Protein AF-A0A5Q0UHW0-F1 (afdb_monomer_lite)

Organism: NCBI:txid2565781

pLDDT: mean 95.26, std 4.98, range [62.06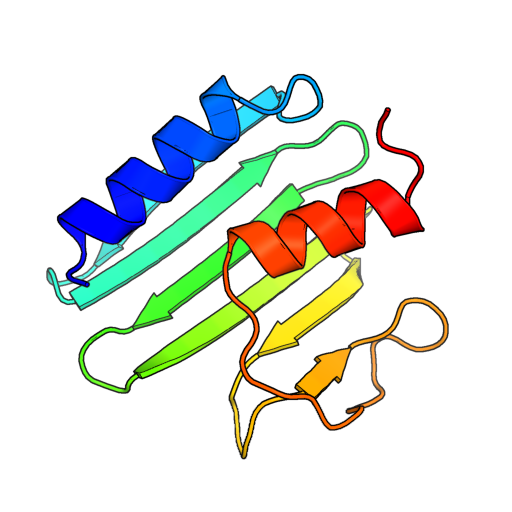, 98.69]

Secondary structure (DSSP, 8-state):
--HHHHHHHHHHHHHH-TT--EEEEEEETTTEEEEEEE-SS-EEEEEEETTT--EEEEEEETTEEEEEEE-TTS-EEE-SS-TT--EE-S---HHHHHHHHHHHHT--

Structure (mmCIF, N/CA/C/O backbone):
data_AF-A0A5Q0UHW0-F1
#
_entry.id   AF-A0A5Q0UHW0-F1
#
loop_
_atom_site.group_PDB
_atom_site.id
_atom_site.type_symbol
_atom_site.label_atom_id
_atom_site.label_alt_id
_atom_site.label_comp_id
_atom_site.label_asym_id
_atom_site.label_entity_id
_atom_site.label_seq_id
_atom_site.pdbx_PDB_ins_code
_atom_site.Cartn_x
_atom_site.Cartn_y
_atom_site.Cartn_z
_atom_site.occupancy
_atom_site.B_iso_or_equiv
_atom_site.auth_seq_id
_atom_site.auth_comp_id
_atom_site.auth_asym_id
_atom_site.auth_atom_id
_atom_site.pdbx_PDB_model_num
ATOM 1 N N . MET A 1 1 ? 7.040 12.693 -0.549 1.00 86.12 1 MET A N 1
ATOM 2 C CA . MET A 1 1 ? 6.123 11.945 0.332 1.00 86.12 1 MET A CA 1
ATOM 3 C C . MET A 1 1 ? 6.960 11.242 1.380 1.00 86.12 1 MET A C 1
ATOM 5 O O . MET A 1 1 ? 7.915 10.591 0.975 1.00 86.12 1 MET A O 1
ATOM 9 N N . ASN A 1 2 ? 6.658 11.398 2.667 1.00 93.31 2 ASN A N 1
ATOM 10 C CA . ASN A 1 2 ? 7.305 10.673 3.770 1.00 93.31 2 ASN A CA 1
ATOM 11 C C . ASN A 1 2 ? 6.351 9.625 4.385 1.00 93.31 2 ASN A C 1
ATOM 13 O O . ASN A 1 2 ? 5.222 9.464 3.909 1.00 93.31 2 ASN A O 1
ATOM 17 N N . VAL A 1 3 ? 6.822 8.915 5.414 1.00 96.00 3 VAL A N 1
ATOM 18 C CA . VAL A 1 3 ? 6.076 7.865 6.130 1.00 96.00 3 VAL A CA 1
ATOM 19 C C . VAL A 1 3 ? 4.757 8.393 6.681 1.00 96.00 3 VAL A C 1
ATOM 21 O O . VAL A 1 3 ? 3.713 7.777 6.462 1.00 96.00 3 VAL A O 1
ATOM 24 N N . GLU A 1 4 ? 4.775 9.556 7.331 1.00 95.69 4 GLU A N 1
ATOM 25 C CA . GLU A 1 4 ? 3.587 10.154 7.938 1.00 95.69 4 GLU A CA 1
ATOM 26 C C . GLU A 1 4 ? 2.557 10.523 6.870 1.00 95.69 4 GLU A C 1
ATOM 28 O O . GLU A 1 4 ? 1.396 10.144 6.977 1.00 95.69 4 GLU A O 1
ATOM 33 N N . GLN A 1 5 ? 2.989 11.187 5.793 1.00 96.25 5 GLN A N 1
ATOM 34 C CA . GLN A 1 5 ? 2.116 11.574 4.683 1.00 96.25 5 GLN A CA 1
ATOM 35 C C . GLN A 1 5 ? 1.481 10.362 4.005 1.00 96.25 5 GLN A C 1
ATOM 37 O O . GLN A 1 5 ? 0.311 10.410 3.645 1.00 96.25 5 GLN A O 1
ATOM 42 N N . PHE A 1 6 ? 2.229 9.278 3.798 1.00 97.69 6 PHE A N 1
ATOM 43 C CA . PHE A 1 6 ? 1.672 8.074 3.182 1.00 97.69 6 PHE A CA 1
ATOM 44 C C . PHE A 1 6 ? 0.704 7.344 4.114 1.00 97.69 6 PHE A C 1
ATOM 46 O O . PHE A 1 6 ? -0.337 6.883 3.661 1.00 97.69 6 PHE A O 1
ATOM 53 N N . SER A 1 7 ? 1.003 7.306 5.413 1.00 97.44 7 SER A N 1
ATOM 54 C CA . SER A 1 7 ? 0.106 6.732 6.420 1.00 97.44 7 SER A CA 1
ATOM 55 C C . SER A 1 7 ? -1.199 7.523 6.518 1.00 97.44 7 SER A C 1
ATOM 57 O O . SER A 1 7 ? -2.271 6.927 6.536 1.00 97.44 7 SER A O 1
ATOM 59 N N . SER A 1 8 ? -1.135 8.861 6.483 1.00 97.62 8 SER A N 1
ATOM 60 C CA . SER A 1 8 ? -2.332 9.706 6.390 1.00 97.62 8 SER A CA 1
ATOM 61 C C . SER A 1 8 ? -3.155 9.402 5.141 1.00 97.62 8 SER A C 1
ATOM 63 O O . SER A 1 8 ? -4.368 9.316 5.243 1.00 97.62 8 SER A O 1
ATOM 65 N N . ARG A 1 9 ? -2.522 9.140 3.989 1.00 97.69 9 ARG A N 1
ATOM 66 C CA . ARG A 1 9 ? -3.260 8.759 2.771 1.00 97.69 9 ARG A CA 1
ATOM 67 C C . ARG A 1 9 ? -3.981 7.421 2.894 1.00 97.69 9 ARG A C 1
ATOM 69 O O . ARG A 1 9 ? -5.052 7.284 2.322 1.00 97.69 9 ARG A O 1
ATOM 76 N N . ILE A 1 10 ? -3.426 6.451 3.625 1.00 98.19 10 ILE A N 1
ATOM 77 C CA . ILE A 1 10 ? -4.130 5.189 3.912 1.00 98.19 10 ILE A CA 1
ATOM 78 C C . ILE A 1 10 ? -5.378 5.464 4.760 1.00 98.19 10 ILE A C 1
ATOM 80 O O . ILE A 1 10 ? -6.442 4.935 4.458 1.00 98.19 10 ILE A O 1
ATOM 84 N N . ILE A 1 11 ? -5.261 6.328 5.774 1.00 98.31 11 ILE A N 1
ATOM 85 C CA . ILE A 1 11 ? -6.390 6.727 6.628 1.00 98.31 11 ILE A CA 1
ATOM 86 C C . ILE A 1 11 ? -7.457 7.467 5.811 1.00 98.31 11 ILE A C 1
ATOM 88 O O . ILE A 1 11 ? -8.635 7.134 5.909 1.00 98.31 11 ILE A O 1
ATOM 92 N N . ASP A 1 12 ? -7.051 8.440 4.992 1.00 98.19 12 ASP A N 1
ATOM 93 C CA . ASP A 1 12 ? -7.962 9.215 4.145 1.00 98.19 12 ASP A CA 1
ATOM 94 C C . ASP A 1 12 ? -8.691 8.302 3.148 1.00 98.19 12 ASP A C 1
ATOM 96 O O . ASP A 1 12 ? -9.907 8.394 3.000 1.00 98.19 12 ASP A O 1
ATOM 100 N N . LEU A 1 13 ? -7.970 7.365 2.520 1.00 97.38 13 LEU A N 1
ATOM 101 C CA . LEU A 1 13 ? -8.545 6.378 1.608 1.00 97.38 13 LEU A CA 1
ATOM 102 C C . LEU A 1 13 ? -9.565 5.473 2.312 1.00 97.38 13 LEU A C 1
ATOM 104 O O . LEU A 1 13 ? -10.646 5.247 1.774 1.00 97.38 13 LEU A O 1
ATOM 108 N N . ALA A 1 14 ? -9.234 4.974 3.506 1.00 97.00 14 ALA A N 1
ATOM 109 C CA . ALA A 1 14 ? -10.136 4.154 4.312 1.00 97.00 14 ALA A CA 1
ATOM 110 C C . ALA A 1 14 ? -11.399 4.914 4.740 1.00 97.00 14 ALA A C 1
ATOM 112 O O . ALA A 1 14 ? -12.462 4.316 4.846 1.00 97.00 14 ALA A O 1
ATOM 113 N N . ALA A 1 15 ? -11.296 6.226 4.960 1.00 96.94 15 ALA A N 1
ATOM 114 C CA . ALA A 1 15 ? -12.443 7.073 5.270 1.00 96.94 15 ALA A CA 1
ATOM 115 C C . ALA A 1 15 ? -13.286 7.441 4.032 1.00 96.94 15 ALA A C 1
ATOM 117 O O . ALA A 1 15 ? -14.468 7.743 4.177 1.00 96.94 15 ALA A O 1
ATOM 118 N N . GLU A 1 16 ? -12.691 7.459 2.834 1.00 96.19 16 GLU A N 1
ATOM 119 C CA . GLU A 1 16 ? -13.365 7.806 1.572 1.00 96.19 16 GLU A CA 1
ATOM 120 C C . GLU A 1 16 ? -14.109 6.617 0.941 1.00 96.19 16 GLU A C 1
ATOM 122 O O . GLU A 1 16 ? -15.100 6.814 0.239 1.00 96.19 16 GLU A O 1
ATOM 127 N N . LYS A 1 17 ? -13.618 5.390 1.137 1.00 94.38 17 LYS A N 1
ATOM 128 C CA . LYS A 1 17 ? -14.109 4.194 0.442 1.00 94.38 17 LYS A CA 1
ATOM 129 C C . LYS A 1 17 ? -14.956 3.318 1.361 1.00 94.38 17 LYS A C 1
ATOM 131 O O . LYS A 1 17 ? -14.420 2.595 2.192 1.00 94.38 17 LYS A O 1
ATOM 136 N N . ASP A 1 18 ? -16.268 3.304 1.128 1.00 93.94 18 ASP A N 1
ATOM 137 C CA . ASP A 1 18 ? -17.245 2.559 1.942 1.00 93.94 18 ASP A CA 1
ATOM 138 C C . ASP A 1 18 ? -17.016 1.033 1.973 1.00 93.94 18 ASP A C 1
ATOM 140 O O . ASP A 1 18 ? -17.448 0.360 2.908 1.00 93.94 18 ASP A O 1
ATOM 144 N N . PHE A 1 19 ? -16.325 0.471 0.974 1.00 94.12 19 PHE A N 1
ATOM 145 C CA . PHE A 1 19 ? -15.993 -0.958 0.920 1.00 94.12 19 PHE A CA 1
ATOM 146 C C . PHE A 1 19 ? -14.782 -1.347 1.791 1.00 94.12 19 PHE A C 1
ATOM 148 O O . PHE A 1 19 ? -14.485 -2.535 1.945 1.00 94.12 19 PHE A O 1
ATOM 155 N N . ILE A 1 20 ? -14.064 -0.371 2.361 1.00 97.12 20 ILE A N 1
ATOM 156 C CA . ILE A 1 20 ? -12.988 -0.620 3.325 1.00 97.12 20 ILE A CA 1
ATOM 157 C C . ILE A 1 20 ? -13.610 -0.785 4.714 1.00 97.12 20 ILE A C 1
ATOM 159 O O . ILE A 1 20 ? -14.240 0.122 5.249 1.00 97.12 20 ILE A O 1
ATOM 163 N N . GLN A 1 21 ? -13.415 -1.956 5.318 1.00 97.25 21 GLN A N 1
ATOM 164 C CA . GLN A 1 21 ? -14.025 -2.308 6.602 1.00 97.25 21 GLN A CA 1
ATOM 165 C C . GLN A 1 21 ? -13.151 -1.945 7.804 1.00 97.25 21 GLN A C 1
ATOM 167 O O . GLN A 1 21 ? -13.668 -1.638 8.876 1.00 97.25 21 GLN A O 1
ATOM 172 N N . ASP A 1 22 ? -11.833 -2.063 7.651 1.00 98.25 22 ASP A N 1
ATOM 173 C CA . ASP A 1 22 ? -10.851 -1.812 8.706 1.00 98.25 22 ASP A CA 1
ATOM 174 C C . ASP A 1 22 ? -9.455 -1.649 8.092 1.00 98.25 22 ASP A C 1
ATOM 176 O O . ASP A 1 22 ? -9.226 -2.016 6.935 1.00 98.25 22 ASP A O 1
ATOM 180 N N . PHE A 1 23 ? -8.498 -1.144 8.862 1.00 98.44 23 PHE A N 1
ATOM 181 C CA . PHE A 1 23 ? -7.098 -1.127 8.460 1.00 98.44 23 PHE A CA 1
ATOM 182 C C . PHE A 1 23 ? -6.150 -1.156 9.662 1.00 98.44 23 PHE A C 1
ATOM 184 O O . PHE A 1 23 ? -6.424 -0.600 10.723 1.00 98.44 23 PHE A O 1
ATOM 191 N N . SER A 1 24 ? -4.974 -1.746 9.470 1.00 98.38 24 SER A N 1
ATOM 192 C CA . SER A 1 24 ? -3.837 -1.616 10.382 1.00 98.38 24 SER A CA 1
ATOM 193 C C . SER A 1 24 ? -2.672 -0.950 9.667 1.00 98.38 24 SER A C 1
ATOM 195 O O . SER A 1 24 ? -2.454 -1.184 8.479 1.00 98.38 24 SER A O 1
ATOM 197 N N . ILE A 1 25 ? -1.908 -0.124 10.380 1.00 98.25 25 ILE A N 1
ATOM 198 C CA . ILE A 1 25 ? -0.682 0.500 9.873 1.00 98.25 25 ILE A CA 1
ATOM 199 C C . ILE A 1 25 ? 0.422 0.234 10.888 1.00 98.25 25 ILE A C 1
ATOM 201 O O . ILE A 1 25 ? 0.354 0.716 12.018 1.00 98.25 25 ILE A O 1
ATOM 205 N N . ASP A 1 26 ? 1.449 -0.487 10.459 1.00 97.56 26 ASP A N 1
ATOM 206 C CA . ASP A 1 26 ? 2.696 -0.672 11.181 1.00 97.56 26 ASP A CA 1
ATOM 207 C C . ASP A 1 26 ? 3.805 0.150 10.525 1.00 97.56 26 ASP A C 1
ATOM 209 O O . ASP A 1 26 ? 4.045 0.095 9.315 1.00 97.56 26 ASP A O 1
ATOM 213 N N . MET A 1 27 ? 4.522 0.908 11.351 1.00 95.81 27 MET A N 1
ATOM 214 C CA . MET A 1 27 ? 5.678 1.689 10.923 1.00 95.81 27 MET A CA 1
ATOM 215 C C . MET A 1 27 ? 6.946 1.040 11.465 1.00 95.81 27 MET A C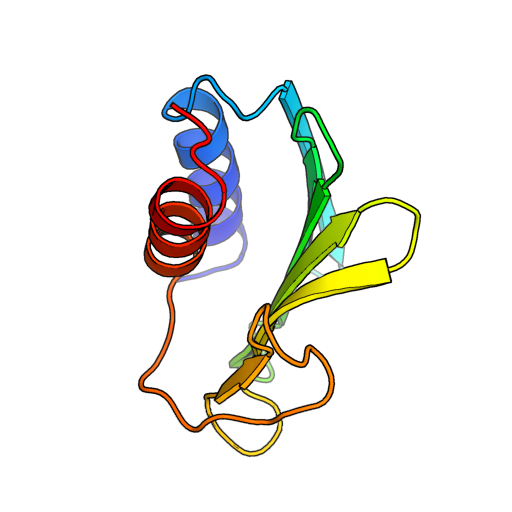 1
ATOM 217 O O . MET A 1 27 ? 7.111 0.915 12.680 1.00 95.81 27 MET A O 1
ATOM 221 N N . LYS A 1 28 ? 7.858 0.634 10.577 1.00 93.50 28 LYS A N 1
ATOM 222 C CA . LYS A 1 28 ? 9.111 -0.031 10.969 1.00 93.50 28 LYS A CA 1
ATOM 223 C C . LYS A 1 28 ? 10.285 0.905 10.726 1.00 93.50 28 LYS A C 1
ATOM 225 O O . LYS A 1 28 ? 10.445 1.447 9.632 1.00 93.50 28 LYS A O 1
ATOM 230 N N . GLU A 1 29 ? 11.074 1.110 11.779 1.00 90.31 29 GLU A N 1
ATOM 231 C CA . GLU A 1 29 ? 12.332 1.873 11.753 1.00 90.31 29 GLU A CA 1
ATOM 232 C C . GLU A 1 29 ? 12.201 3.299 11.178 1.00 90.31 29 GLU A C 1
ATOM 234 O O . GLU A 1 29 ? 13.176 3.890 10.734 1.00 90.31 29 GLU A O 1
ATOM 239 N N . GLY A 1 30 ? 10.989 3.870 11.181 1.00 89.44 30 GLY A N 1
ATOM 240 C CA . GLY A 1 30 ? 10.714 5.211 10.655 1.00 89.44 30 GLY A CA 1
ATOM 241 C C . GLY A 1 30 ? 10.852 5.359 9.135 1.00 89.44 30 GLY A C 1
ATOM 242 O O . GLY A 1 30 ? 10.784 6.481 8.641 1.00 89.44 30 GLY A O 1
ATOM 243 N N . VAL A 1 31 ? 11.039 4.263 8.391 1.00 95.25 31 VAL A N 1
ATOM 244 C CA . VAL A 1 31 ? 11.276 4.286 6.932 1.00 95.25 31 VAL A CA 1
ATOM 245 C C . VAL A 1 31 ? 10.432 3.276 6.162 1.00 95.25 31 VAL A C 1
ATOM 247 O O . VAL A 1 31 ? 10.468 3.254 4.933 1.00 95.25 31 VAL A O 1
ATOM 250 N N . VAL A 1 32 ? 9.657 2.440 6.852 1.00 97.62 32 VAL A N 1
ATOM 251 C CA . VAL A 1 32 ? 8.746 1.472 6.233 1.00 97.62 32 VAL A CA 1
ATOM 252 C C . VAL A 1 32 ? 7.333 1.688 6.745 1.00 97.62 32 VAL A C 1
ATOM 254 O O . VAL A 1 32 ? 7.130 1.825 7.950 1.00 97.62 32 VAL A O 1
ATOM 257 N N . VAL A 1 33 ? 6.375 1.658 5.823 1.00 98.44 33 VAL A N 1
ATOM 258 C CA . VAL A 1 33 ? 4.951 1.475 6.107 1.00 98.44 33 VAL A CA 1
ATOM 259 C C . VAL A 1 33 ? 4.553 0.088 5.625 1.00 98.44 33 VAL A C 1
ATOM 261 O O . VAL A 1 33 ? 4.794 -0.259 4.469 1.00 98.44 33 VAL A O 1
ATOM 264 N N . ASP A 1 34 ? 3.962 -0.683 6.524 1.00 98.19 34 ASP A N 1
ATOM 265 C CA . ASP A 1 34 ? 3.395 -2.003 6.283 1.00 98.19 34 ASP A CA 1
ATOM 266 C C . ASP A 1 34 ? 1.954 -1.967 6.792 1.00 98.19 34 ASP A C 1
ATOM 268 O O . ASP A 1 34 ? 1.712 -1.670 7.960 1.00 98.19 34 ASP A O 1
ATOM 272 N N . SER A 1 35 ? 0.982 -2.134 5.906 1.00 98.56 35 SER A N 1
ATOM 273 C CA . SER A 1 35 ? -0.423 -1.929 6.231 1.00 98.56 35 SER A CA 1
ATOM 274 C C . SER A 1 35 ? -1.280 -3.027 5.638 1.00 98.56 35 SER A C 1
ATOM 276 O O . SER A 1 35 ? -1.053 -3.468 4.516 1.00 98.56 35 SER A O 1
ATOM 278 N N . ARG A 1 36 ? -2.293 -3.436 6.397 1.00 98.62 36 ARG A N 1
ATOM 279 C CA . ARG A 1 36 ? -3.321 -4.363 5.945 1.00 98.62 36 ARG A CA 1
ATOM 280 C C . ARG A 1 36 ? -4.652 -3.643 5.938 1.00 98.62 36 ARG A C 1
ATOM 282 O O . ARG A 1 36 ? -5.096 -3.178 6.983 1.00 98.62 36 ARG A O 1
ATOM 289 N N . ILE A 1 37 ? -5.280 -3.564 4.773 1.00 98.50 37 ILE A N 1
ATOM 290 C CA . ILE A 1 37 ? -6.562 -2.886 4.570 1.00 98.50 37 ILE A CA 1
ATOM 291 C C . ILE A 1 37 ? -7.617 -3.955 4.307 1.00 98.50 37 ILE A C 1
ATOM 293 O O . ILE A 1 37 ? -7.551 -4.656 3.300 1.00 98.50 37 ILE A O 1
ATOM 297 N N . LYS A 1 38 ? -8.567 -4.114 5.225 1.00 98.31 38 LYS A N 1
ATOM 298 C CA . LYS A 1 38 ? -9.589 -5.159 5.177 1.00 98.31 38 LYS A CA 1
ATOM 299 C C . LYS A 1 38 ? -10.751 -4.750 4.274 1.00 98.31 38 LYS A C 1
ATOM 301 O O . LYS A 1 38 ? -11.313 -3.670 4.445 1.00 98.31 38 LYS A O 1
ATOM 306 N N . LEU A 1 39 ? -11.127 -5.648 3.369 1.00 96.31 39 LEU A N 1
ATOM 307 C CA . LEU A 1 39 ? -12.303 -5.573 2.499 1.00 96.31 39 LEU A CA 1
ATOM 308 C C . LEU A 1 39 ? -13.278 -6.711 2.874 1.00 96.31 39 LEU A C 1
ATOM 310 O O . LEU A 1 39 ? -13.014 -7.465 3.811 1.00 96.31 39 LEU A O 1
ATOM 314 N N . GLU A 1 40 ? -14.401 -6.846 2.165 1.00 94.19 40 GLU A N 1
ATOM 315 C CA . GLU A 1 40 ? -15.394 -7.901 2.437 1.00 94.19 40 GLU A CA 1
ATOM 316 C C . GLU A 1 40 ? -14.840 -9.316 2.230 1.00 94.19 40 GLU A C 1
ATOM 318 O O . GLU A 1 40 ? -14.828 -10.111 3.170 1.00 94.19 40 GLU A O 1
ATOM 323 N N . ASP A 1 41 ? -14.308 -9.594 1.039 1.00 94.12 41 ASP A N 1
ATOM 324 C CA . ASP A 1 41 ? -13.831 -10.933 0.666 1.00 94.12 41 ASP A CA 1
ATOM 325 C C . ASP A 1 41 ? -12.358 -11.186 1.022 1.00 94.12 41 ASP A C 1
ATOM 327 O O . ASP A 1 41 ? -11.820 -12.263 0.780 1.00 94.12 41 ASP A O 1
ATOM 331 N N . GLY A 1 42 ? -11.653 -10.199 1.577 1.00 96.50 42 GLY A N 1
ATOM 332 C CA . GLY A 1 42 ? -10.215 -10.326 1.788 1.00 96.50 42 GLY A CA 1
ATOM 333 C C . GLY A 1 42 ? -9.552 -9.071 2.325 1.00 96.50 42 GLY A C 1
ATOM 334 O O . GLY A 1 42 ? -10.148 -8.285 3.059 1.00 96.50 42 GLY A O 1
ATOM 335 N N . PHE A 1 43 ? -8.286 -8.873 1.976 1.00 98.12 43 PHE A N 1
ATOM 336 C CA . PHE A 1 43 ? -7.535 -7.687 2.377 1.00 98.12 43 PHE A CA 1
ATOM 337 C C . PHE A 1 43 ? -6.477 -7.308 1.348 1.00 98.12 43 PHE A C 1
ATOM 339 O O . PHE A 1 43 ? -6.005 -8.136 0.572 1.00 98.12 43 PHE A O 1
ATOM 346 N N . VAL A 1 44 ? -6.084 -6.039 1.366 1.00 98.50 44 VAL A N 1
ATOM 347 C CA . VAL A 1 44 ? -4.941 -5.527 0.617 1.00 98.50 44 VAL A CA 1
ATOM 348 C C . VAL A 1 44 ? -3.763 -5.375 1.566 1.00 98.50 44 VAL A C 1
ATOM 350 O O . VAL A 1 44 ? -3.837 -4.591 2.513 1.00 98.50 44 VAL A O 1
ATOM 353 N N . ASP A 1 45 ? -2.673 -6.086 1.294 1.00 98.62 45 ASP A N 1
ATOM 354 C CA . ASP A 1 45 ? -1.376 -5.798 1.901 1.00 98.62 45 ASP A CA 1
ATOM 355 C C . ASP A 1 45 ? -0.709 -4.657 1.118 1.00 98.62 45 ASP A C 1
ATOM 357 O O . ASP A 1 45 ? -0.552 -4.711 -0.106 1.00 98.62 45 ASP A O 1
ATOM 361 N N . VAL A 1 46 ? -0.337 -3.603 1.839 1.00 98.69 46 VAL A N 1
ATOM 362 C CA . VAL A 1 46 ? 0.312 -2.392 1.339 1.00 98.69 46 VAL A CA 1
ATOM 363 C C . VAL A 1 46 ? 1.681 -2.278 1.987 1.00 98.69 46 VAL A C 1
ATOM 365 O O . VAL A 1 46 ? 1.800 -2.105 3.197 1.00 98.69 46 VAL A O 1
ATOM 368 N N . PHE A 1 47 ? 2.726 -2.293 1.169 1.00 98.56 47 PHE A N 1
ATOM 369 C CA . PHE A 1 47 ? 4.100 -2.138 1.619 1.00 98.56 47 PHE A CA 1
ATOM 370 C C . PHE A 1 47 ? 4.765 -0.958 0.922 1.00 98.56 47 PHE A C 1
ATOM 372 O O . PHE A 1 47 ? 4.720 -0.823 -0.304 1.00 98.56 47 PHE A O 1
ATOM 379 N N . ARG A 1 48 ? 5.461 -0.129 1.699 1.00 98.25 48 ARG A N 1
ATOM 380 C CA . ARG A 1 48 ? 6.338 0.909 1.167 1.00 98.25 48 ARG A CA 1
ATOM 381 C C . ARG A 1 48 ? 7.578 1.078 2.022 1.00 98.25 48 ARG A C 1
ATOM 383 O O . ARG A 1 48 ? 7.480 1.384 3.204 1.00 98.25 48 ARG A O 1
ATOM 390 N N . ASN A 1 49 ? 8.743 0.983 1.397 1.00 98.06 49 ASN A N 1
ATOM 391 C CA . ASN A 1 49 ? 10.020 1.330 2.006 1.00 98.06 49 ASN A CA 1
ATOM 392 C C . ASN A 1 49 ? 10.552 2.618 1.357 1.00 98.06 49 ASN A C 1
ATOM 394 O O . ASN A 1 49 ? 10.825 2.658 0.158 1.00 98.06 49 ASN A O 1
ATOM 398 N N . PHE A 1 50 ? 10.679 3.676 2.154 1.00 97.19 50 PHE A N 1
ATOM 399 C CA . PHE A 1 50 ? 11.035 5.019 1.694 1.00 97.19 50 PHE A CA 1
ATOM 400 C C . PHE A 1 50 ? 12.523 5.174 1.371 1.00 97.19 50 PHE A C 1
ATOM 402 O O . PHE A 1 50 ? 12.854 5.976 0.502 1.00 97.19 50 PHE A O 1
ATOM 409 N N . ASP A 1 51 ? 13.394 4.378 1.993 1.00 96.88 51 ASP A N 1
ATOM 410 C CA . ASP A 1 51 ? 14.838 4.408 1.735 1.00 96.88 51 ASP A CA 1
ATOM 411 C C . ASP A 1 51 ? 15.198 3.731 0.410 1.00 96.88 51 ASP A C 1
ATOM 413 O O . ASP A 1 51 ? 16.037 4.210 -0.350 1.00 96.88 51 ASP A O 1
ATOM 417 N N . THR A 1 52 ? 14.553 2.602 0.119 1.00 96.44 52 THR A N 1
ATOM 418 C CA . THR A 1 52 ? 14.799 1.814 -1.101 1.00 96.44 52 THR A CA 1
ATOM 419 C C . THR A 1 52 ? 13.880 2.198 -2.257 1.00 96.44 52 THR A C 1
ATOM 421 O O . THR A 1 52 ? 14.095 1.752 -3.382 1.00 96.44 52 THR A O 1
ATOM 424 N N . GLY A 1 53 ? 12.832 2.980 -1.986 1.00 96.50 53 GLY A N 1
ATOM 425 C CA . GLY A 1 53 ? 11.781 3.306 -2.948 1.00 96.50 53 GLY A CA 1
ATOM 426 C C . GLY A 1 53 ? 10.862 2.132 -3.294 1.00 96.50 53 GLY A C 1
ATOM 427 O O . GLY A 1 53 ? 10.044 2.268 -4.201 1.00 96.50 53 GLY A O 1
ATOM 428 N N . ARG A 1 54 ? 10.976 0.984 -2.612 1.00 97.88 54 ARG A N 1
ATOM 429 C CA . ARG A 1 54 ? 10.140 -0.192 -2.888 1.00 97.88 54 ARG A CA 1
ATOM 430 C C . ARG A 1 54 ? 8.686 0.065 -2.517 1.00 97.88 54 ARG A C 1
ATOM 432 O O . ARG A 1 54 ? 8.411 0.561 -1.424 1.00 97.88 54 ARG A O 1
ATOM 439 N N . VAL A 1 55 ? 7.779 -0.325 -3.404 1.00 98.50 55 VAL A N 1
ATOM 440 C CA . VAL A 1 55 ? 6.328 -0.265 -3.208 1.00 98.50 55 VAL A CA 1
ATOM 441 C C . VAL A 1 55 ? 5.728 -1.579 -3.683 1.00 98.50 55 VAL A C 1
ATOM 443 O O . VAL A 1 55 ? 6.108 -2.063 -4.746 1.00 98.50 55 VAL A O 1
ATOM 446 N N . ALA A 1 56 ? 4.809 -2.140 -2.902 1.00 98.50 56 ALA A N 1
ATOM 447 C CA . ALA A 1 56 ? 4.037 -3.311 -3.287 1.00 98.50 56 ALA A CA 1
ATOM 448 C C . ALA A 1 56 ? 2.606 -3.222 -2.749 1.00 98.50 56 ALA A C 1
ATOM 450 O O . ALA A 1 56 ? 2.380 -2.795 -1.615 1.00 98.50 56 ALA A O 1
ATOM 451 N N . PHE A 1 57 ? 1.659 -3.661 -3.568 1.00 98.56 57 PHE A N 1
ATOM 452 C CA . PHE A 1 57 ? 0.253 -3.824 -3.238 1.00 98.56 57 PHE A CA 1
ATOM 453 C C . PHE A 1 57 ? -0.178 -5.233 -3.642 1.00 98.56 57 PHE A C 1
ATOM 455 O O . PHE A 1 57 ? 0.090 -5.663 -4.767 1.00 98.56 57 PHE A O 1
ATOM 462 N N . ALA A 1 58 ? -0.851 -5.954 -2.752 1.00 98.25 58 ALA A N 1
ATOM 463 C CA . ALA A 1 58 ? -1.370 -7.286 -3.037 1.00 98.25 58 ALA A CA 1
ATOM 464 C C . ALA A 1 58 ? -2.773 -7.429 -2.458 1.00 98.25 58 ALA A C 1
ATOM 466 O O . ALA A 1 58 ? -2.94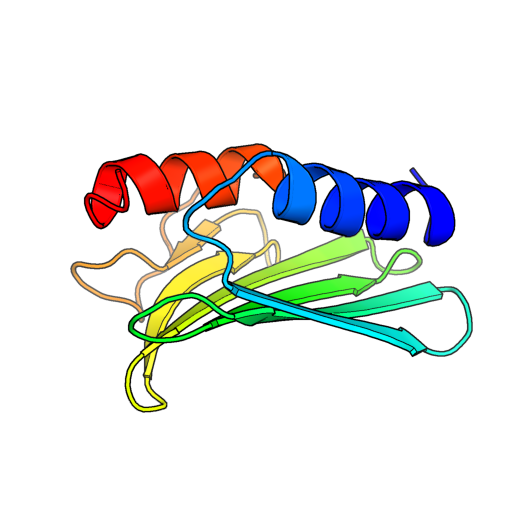9 -7.341 -1.248 1.00 98.25 58 ALA A O 1
ATOM 467 N N . TYR A 1 59 ? -3.762 -7.657 -3.318 1.00 98.06 59 TYR A N 1
ATOM 468 C CA . TYR A 1 59 ? -5.095 -8.058 -2.898 1.00 98.06 59 TYR A CA 1
ATOM 469 C C . TYR A 1 59 ? -5.140 -9.575 -2.739 1.00 98.06 59 TYR A C 1
ATOM 471 O O . TYR A 1 59 ? -4.794 -10.319 -3.664 1.00 98.06 59 TYR A O 1
ATOM 479 N N . ILE A 1 60 ? -5.511 -10.008 -1.538 1.00 97.56 60 ILE A N 1
ATOM 480 C CA . ILE A 1 60 ? -5.460 -11.393 -1.086 1.00 97.56 60 ILE A CA 1
ATOM 481 C C . ILE A 1 60 ? -6.858 -11.817 -0.637 1.00 97.56 60 ILE A C 1
ATOM 483 O O . ILE A 1 60 ? -7.483 -11.137 0.181 1.00 97.56 60 ILE A O 1
ATOM 487 N N . VAL A 1 61 ? -7.313 -12.953 -1.160 1.00 95.88 61 VAL A N 1
ATOM 488 C CA . VAL A 1 61 ? -8.591 -13.615 -0.860 1.00 95.88 61 VAL A CA 1
ATOM 489 C C . VAL A 1 61 ? -8.274 -15.083 -0.596 1.00 95.88 61 VAL A C 1
ATOM 491 O O . VAL A 1 61 ? -7.490 -15.668 -1.336 1.00 95.88 61 VAL A O 1
ATOM 494 N N . ASP A 1 62 ? -8.820 -15.665 0.474 1.00 94.12 62 ASP A N 1
ATOM 495 C CA . ASP A 1 62 ? -8.578 -17.072 0.848 1.00 94.12 62 ASP A CA 1
ATOM 496 C C . ASP A 1 62 ? -7.087 -17.483 0.851 1.00 94.12 62 ASP A C 1
ATOM 498 O O . ASP A 1 62 ? -6.711 -18.551 0.381 1.00 94.12 62 ASP A O 1
ATOM 502 N N . GLU A 1 63 ? -6.224 -16.614 1.394 1.00 92.81 63 GLU A N 1
ATOM 503 C CA . GLU A 1 63 ? -4.755 -16.779 1.458 1.00 92.81 63 GLU A CA 1
ATOM 504 C C . GLU A 1 63 ? -4.020 -16.745 0.102 1.00 92.81 63 GLU A C 1
ATOM 506 O O . GLU A 1 63 ? -2.791 -16.845 0.065 1.00 92.81 63 GLU A O 1
ATOM 511 N N . GLU A 1 64 ? -4.726 -16.509 -1.005 1.00 94.25 64 GLU A N 1
ATOM 512 C CA . GLU A 1 64 ? -4.153 -16.404 -2.345 1.00 94.25 64 GLU A CA 1
ATOM 513 C C . GLU A 1 64 ? -4.152 -14.959 -2.855 1.00 94.25 64 GLU A C 1
ATOM 515 O O . GLU A 1 64 ? -5.118 -14.208 -2.713 1.00 94.25 64 GLU A O 1
ATOM 520 N N . ARG A 1 65 ? -3.046 -14.547 -3.487 1.00 95.50 65 ARG A N 1
ATOM 521 C CA . ARG A 1 65 ? -2.971 -13.247 -4.163 1.00 95.50 65 ARG A CA 1
ATOM 522 C C . ARG A 1 65 ? -3.769 -13.315 -5.461 1.00 95.50 65 ARG A C 1
ATOM 524 O O . ARG A 1 65 ? -3.345 -13.988 -6.396 1.00 95.50 65 ARG A O 1
ATOM 531 N N . VAL A 1 66 ? -4.854 -12.552 -5.536 1.00 96.06 66 VAL A N 1
ATOM 532 C CA . VAL A 1 66 ? -5.732 -12.483 -6.716 1.00 96.06 66 VAL A CA 1
ATOM 533 C C . VAL A 1 66 ? -5.427 -11.285 -7.613 1.00 96.06 66 VAL A C 1
ATOM 535 O O . VAL A 1 66 ? -5.765 -11.296 -8.789 1.00 96.06 66 VAL A O 1
ATOM 538 N N . PHE A 1 67 ? -4.783 -10.242 -7.085 1.00 97.31 67 PHE A N 1
ATOM 539 C CA . PHE A 1 67 ? -4.337 -9.087 -7.865 1.00 97.31 67 PHE A CA 1
ATOM 540 C C . PHE A 1 67 ? -3.187 -8.372 -7.151 1.00 97.31 67 PHE A C 1
ATOM 542 O O . PHE A 1 67 ? -3.105 -8.393 -5.924 1.00 97.31 67 PHE A O 1
ATOM 549 N N . GLY A 1 68 ? -2.291 -7.713 -7.881 1.00 97.56 68 GLY A N 1
ATOM 550 C CA . GLY A 1 68 ? -1.210 -6.959 -7.253 1.00 97.56 68 GLY A CA 1
ATOM 551 C C . GLY A 1 68 ? -0.481 -6.007 -8.186 1.00 97.56 68 GLY A C 1
ATOM 552 O O . GLY A 1 68 ? -0.666 -6.032 -9.401 1.00 97.56 68 GLY A O 1
ATOM 553 N N . ALA A 1 69 ? 0.361 -5.164 -7.604 1.00 98.38 69 ALA A N 1
ATOM 554 C CA . ALA A 1 69 ? 1.287 -4.301 -8.321 1.00 98.38 69 ALA A CA 1
ATOM 555 C C . ALA A 1 69 ? 2.501 -4.007 -7.443 1.00 98.38 69 ALA A C 1
ATOM 557 O O . ALA A 1 69 ? 2.344 -3.684 -6.266 1.00 98.38 69 ALA A O 1
ATOM 558 N N . ASP A 1 70 ? 3.701 -4.085 -8.002 1.00 98.38 70 ASP A N 1
ATOM 559 C CA . ASP A 1 70 ? 4.920 -3.706 -7.296 1.00 98.38 70 ASP A CA 1
ATOM 560 C C . ASP A 1 70 ? 5.999 -3.214 -8.261 1.00 98.38 70 ASP A C 1
ATOM 562 O O . ASP A 1 70 ? 5.847 -3.271 -9.483 1.00 98.38 70 ASP A O 1
ATOM 566 N N . ASN A 1 71 ? 7.075 -2.663 -7.702 1.00 98.25 71 ASN A N 1
ATOM 567 C CA . ASN A 1 71 ? 8.179 -2.106 -8.477 1.00 98.25 71 ASN A CA 1
ATOM 568 C C . ASN A 1 71 ? 9.469 -2.940 -8.432 1.00 98.25 71 ASN A C 1
ATOM 570 O O . ASN A 1 71 ? 10.554 -2.434 -8.748 1.00 98.25 71 ASN A O 1
ATOM 574 N N . THR A 1 72 ? 9.387 -4.215 -8.048 1.00 95.69 72 THR A N 1
ATOM 575 C CA . THR A 1 72 ? 10.546 -5.110 -8.017 1.00 95.69 72 THR A CA 1
ATOM 576 C C . THR A 1 72 ? 11.017 -5.398 -9.438 1.00 95.69 72 THR A C 1
ATOM 578 O O . THR A 1 72 ? 10.362 -6.100 -10.196 1.00 95.69 72 THR A O 1
ATOM 581 N N . GLY A 1 73 ? 12.183 -4.863 -9.807 1.00 94.75 73 GLY A N 1
ATOM 582 C CA . GLY A 1 73 ? 12.702 -5.002 -11.173 1.00 94.75 73 GLY A CA 1
ATOM 583 C C . GLY A 1 73 ? 12.046 -4.065 -12.196 1.00 94.75 73 GLY A C 1
ATOM 584 O O . GLY A 1 73 ? 12.323 -4.200 -13.383 1.00 94.75 73 GLY A O 1
ATOM 585 N N . GLY A 1 74 ? 11.236 -3.103 -11.744 1.00 97.06 74 GLY A N 1
ATOM 586 C CA . GLY A 1 74 ? 10.418 -2.226 -12.586 1.00 97.06 74 GLY A CA 1
ATOM 587 C C . GLY A 1 74 ? 8.944 -2.328 -12.201 1.00 97.06 74 GLY A C 1
ATOM 588 O O . GLY A 1 74 ? 8.537 -3.303 -11.573 1.00 97.06 74 GLY A O 1
ATOM 589 N N . TRP A 1 75 ? 8.150 -1.311 -12.535 1.00 98.25 75 TRP A N 1
ATOM 590 C CA . TRP A 1 75 ? 6.714 -1.329 -12.263 1.00 98.25 75 TRP A CA 1
ATOM 591 C C . TRP A 1 75 ? 6.003 -2.364 -13.131 1.00 98.25 75 TRP A C 1
ATOM 593 O O . TRP A 1 75 ? 6.177 -2.406 -14.350 1.00 98.25 75 TRP A O 1
ATOM 603 N N . HIS A 1 76 ? 5.219 -3.213 -12.479 1.00 97.94 76 HIS A N 1
ATOM 604 C CA . HIS A 1 76 ? 4.404 -4.217 -13.136 1.00 97.94 76 HIS A CA 1
ATOM 605 C C . HIS A 1 76 ? 3.177 -4.555 -12.287 1.00 97.94 76 HIS A C 1
ATOM 607 O O . HIS A 1 76 ? 3.114 -4.279 -11.085 1.00 97.94 76 HIS A O 1
ATOM 613 N N . THR A 1 77 ? 2.200 -5.181 -12.932 1.00 97.31 77 THR A N 1
ATOM 614 C CA . THR A 1 77 ? 0.991 -5.707 -12.298 1.00 97.31 77 THR A CA 1
ATOM 615 C C . THR A 1 77 ? 0.978 -7.228 -12.332 1.00 97.31 77 THR A C 1
ATOM 617 O O . THR A 1 77 ? 1.515 -7.844 -13.254 1.00 97.31 77 THR A O 1
ATOM 620 N N . HIS A 1 78 ? 0.326 -7.801 -11.323 1.00 95.19 78 HIS A N 1
ATOM 621 C CA . HIS A 1 78 ? -0.012 -9.215 -11.193 1.00 95.19 78 HIS A CA 1
ATOM 622 C C . HIS A 1 78 ? -1.519 -9.337 -11.469 1.00 95.19 78 HIS A C 1
ATOM 624 O O . HIS A 1 78 ? -2.314 -9.003 -10.584 1.00 95.19 78 HIS A O 1
ATOM 630 N N . PRO A 1 79 ? -1.932 -9.677 -12.703 1.00 90.81 79 PRO A N 1
ATOM 631 C CA . PRO A 1 79 ? -3.323 -9.584 -13.143 1.00 90.81 79 PRO A CA 1
ATOM 632 C C . PRO A 1 79 ? -4.209 -10.696 -12.560 1.00 90.81 79 PRO A C 1
ATOM 634 O O . PRO A 1 79 ? -3.714 -11.715 -12.090 1.00 90.81 79 PRO A O 1
ATOM 637 N N . ILE A 1 80 ? -5.531 -10.512 -12.627 1.00 87.81 80 ILE A N 1
ATOM 638 C CA . ILE A 1 80 ? -6.518 -11.453 -12.057 1.00 87.81 80 ILE A CA 1
ATOM 639 C C . ILE A 1 80 ? -6.516 -12.779 -12.806 1.00 87.81 80 ILE A C 1
ATOM 641 O O . ILE A 1 80 ? -6.623 -13.845 -12.210 1.00 87.81 80 ILE A O 1
ATOM 645 N N . GLU A 1 81 ? -6.394 -12.706 -14.128 1.00 87.19 81 GLU A N 1
ATOM 646 C CA . GLU A 1 81 ? -6.436 -13.861 -15.014 1.00 87.19 81 GLU A CA 1
ATOM 647 C C . GLU A 1 81 ? -5.283 -14.829 -14.726 1.00 87.19 81 GLU A C 1
ATOM 649 O O . GLU A 1 81 ? -5.436 -16.041 -14.884 1.00 87.19 81 GLU A O 1
ATOM 654 N N . ASN A 1 82 ? -4.138 -14.289 -14.300 1.00 88.88 82 ASN A N 1
ATOM 655 C CA . ASN A 1 82 ? -2.972 -15.057 -13.896 1.00 88.88 82 ASN A CA 1
ATOM 656 C C . ASN A 1 82 ? -2.085 -14.238 -12.936 1.00 88.88 82 ASN A C 1
ATOM 658 O O . ASN A 1 82 ? -1.184 -13.525 -13.387 1.00 88.88 82 ASN A O 1
ATOM 662 N N . PRO A 1 83 ? -2.274 -14.372 -11.611 1.00 88.94 83 PRO A N 1
ATOM 663 C CA . PRO A 1 83 ? -1.520 -13.599 -10.622 1.00 88.94 83 PRO A CA 1
ATOM 664 C C . PRO A 1 83 ? -0.016 -13.898 -10.571 1.00 88.94 83 PRO A C 1
ATOM 666 O O . PRO A 1 83 ? 0.699 -13.257 -9.802 1.00 88.94 83 PRO A O 1
ATOM 669 N N . GLY A 1 84 ? 0.474 -14.892 -11.322 1.00 88.81 84 GLY A N 1
ATOM 670 C CA . GLY A 1 84 ? 1.904 -15.166 -11.489 1.00 88.81 84 GLY A CA 1
ATOM 671 C C . GLY A 1 84 ? 2.563 -14.376 -12.626 1.00 88.81 84 GLY A C 1
ATOM 672 O O . GLY A 1 84 ? 3.794 -14.321 -12.693 1.00 88.81 84 GLY A O 1
ATOM 673 N N . ASP A 1 85 ? 1.772 -13.771 -13.514 1.00 92.44 85 ASP A N 1
ATOM 674 C CA . ASP A 1 85 ? 2.294 -12.981 -14.625 1.00 92.44 85 ASP A CA 1
ATOM 675 C C . ASP A 1 85 ? 2.786 -11.612 -14.157 1.00 92.44 85 ASP A C 1
ATOM 677 O O . ASP A 1 85 ? 2.273 -11.027 -13.208 1.00 92.44 85 ASP A O 1
ATOM 681 N N . HIS A 1 86 ? 3.790 -11.097 -14.866 1.00 94.75 86 HIS A N 1
ATOM 682 C CA . HIS A 1 86 ? 4.363 -9.776 -14.635 1.00 94.75 86 HIS A CA 1
ATOM 683 C C . HIS A 1 86 ? 4.088 -8.928 -15.873 1.00 94.75 86 HIS A C 1
ATOM 685 O O . HIS A 1 86 ? 4.790 -9.034 -16.880 1.00 94.75 86 HIS A O 1
ATOM 691 N N . VAL A 1 87 ? 3.032 -8.119 -15.820 1.00 96.06 87 VAL A N 1
ATOM 692 C CA . VAL A 1 87 ? 2.653 -7.237 -16.930 1.00 96.06 87 VAL A CA 1
ATOM 693 C C . VAL A 1 87 ? 3.207 -5.848 -16.651 1.00 96.06 87 VAL A C 1
ATOM 695 O O . VAL A 1 87 ? 2.768 -5.207 -15.697 1.00 96.06 87 VAL A O 1
ATOM 698 N N . GLU A 1 88 ? 4.171 -5.400 -17.461 1.00 97.50 88 GLU A N 1
ATOM 699 C CA . GLU A 1 88 ? 4.788 -4.071 -17.335 1.00 97.50 88 GLU A CA 1
ATOM 700 C C . GLU A 1 88 ? 3.732 -2.964 -17.239 1.00 97.50 88 GLU A C 1
ATOM 702 O O . GLU A 1 88 ? 2.712 -2.983 -17.936 1.00 97.50 88 GLU A O 1
ATOM 707 N N . SER A 1 89 ? 3.989 -1.985 -16.375 1.00 96.56 89 SER A N 1
ATOM 708 C CA . SER A 1 89 ? 3.106 -0.843 -16.176 1.00 96.56 89 SER A CA 1
ATOM 709 C C . SER A 1 89 ? 3.890 0.435 -15.906 1.00 96.56 89 SER A C 1
ATOM 711 O O . SER A 1 89 ? 5.059 0.412 -15.520 1.00 96.56 89 SER A O 1
ATOM 713 N N . ASP A 1 90 ? 3.204 1.566 -16.040 1.00 97.19 90 ASP A N 1
ATOM 714 C CA . ASP A 1 90 ? 3.649 2.804 -15.407 1.00 97.19 90 ASP A CA 1
ATOM 715 C C . ASP A 1 90 ? 3.599 2.675 -13.871 1.00 97.19 90 ASP A C 1
ATOM 717 O O . ASP A 1 90 ? 3.080 1.699 -13.319 1.00 97.19 90 ASP A O 1
ATOM 721 N N . GLU A 1 91 ? 4.131 3.678 -13.172 1.00 97.62 91 GLU A N 1
ATOM 722 C CA . GLU A 1 91 ? 4.022 3.779 -11.716 1.00 97.62 91 GLU A CA 1
ATOM 723 C C . GLU A 1 91 ? 2.558 3.783 -11.255 1.00 97.62 91 GLU A C 1
ATOM 725 O O . GLU A 1 91 ? 1.731 4.539 -11.770 1.00 97.62 91 GLU A O 1
ATOM 730 N N . ILE A 1 92 ? 2.257 2.950 -10.254 1.00 97.75 92 ILE A N 1
ATOM 731 C CA . ILE A 1 92 ? 0.921 2.818 -9.671 1.00 97.75 92 ILE A CA 1
ATOM 732 C C . ILE A 1 92 ? 0.933 3.402 -8.257 1.00 97.75 92 ILE A C 1
ATOM 734 O O . ILE A 1 92 ? 1.643 2.933 -7.367 1.00 97.75 92 ILE A O 1
ATOM 738 N N . SER A 1 93 ? 0.121 4.433 -8.028 1.00 97.50 93 SER A N 1
ATOM 739 C CA . SER A 1 93 ? -0.135 4.979 -6.696 1.00 97.50 93 SER A CA 1
ATOM 740 C C . SER A 1 93 ? -1.115 4.110 -5.904 1.00 97.50 93 SER A C 1
ATOM 742 O O . SER A 1 93 ? -1.873 3.323 -6.469 1.00 97.50 93 SER A O 1
ATOM 744 N N . LEU A 1 94 ? -1.166 4.327 -4.587 1.00 97.88 94 LEU A N 1
ATOM 745 C CA . LEU A 1 94 ? -2.156 3.710 -3.699 1.00 97.88 94 LEU A CA 1
ATOM 746 C C . LEU A 1 94 ? -3.594 3.907 -4.220 1.00 97.88 94 LEU A C 1
ATOM 748 O O . LEU A 1 94 ? -4.356 2.956 -4.343 1.00 97.88 94 LEU A O 1
ATOM 752 N N . GLU A 1 95 ? -3.958 5.135 -4.590 1.00 97.19 95 GLU A N 1
ATOM 753 C CA . GLU A 1 95 ? -5.299 5.459 -5.091 1.00 97.19 95 GLU A CA 1
ATOM 754 C C . GLU A 1 95 ? -5.564 4.842 -6.459 1.00 97.19 95 GLU A C 1
ATOM 756 O O . GLU A 1 95 ? -6.686 4.423 -6.729 1.00 97.19 95 GLU A O 1
ATOM 761 N N . GLN A 1 96 ? -4.554 4.786 -7.334 1.00 97.25 96 GLN A N 1
ATOM 762 C CA . GLN A 1 96 ? -4.687 4.101 -8.616 1.00 97.25 96 GLN A CA 1
ATOM 763 C C . GLN A 1 96 ? -4.948 2.611 -8.394 1.00 97.25 96 GLN A C 1
ATOM 765 O O . GLN A 1 96 ? -5.874 2.080 -8.999 1.00 97.25 96 GLN A O 1
ATOM 770 N N . PHE A 1 97 ? -4.215 1.965 -7.484 1.00 97.62 97 PHE A N 1
ATOM 771 C CA . PHE A 1 97 ? -4.419 0.556 -7.156 1.00 97.62 97 PHE A CA 1
ATOM 772 C C . PHE A 1 97 ? -5.837 0.282 -6.636 1.00 97.62 97 PHE A C 1
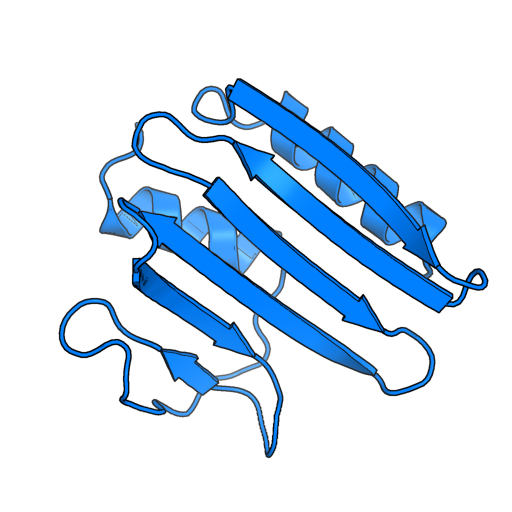ATOM 774 O O . PHE A 1 97 ? -6.517 -0.607 -7.142 1.00 97.62 97 PHE A O 1
ATOM 781 N N . PHE A 1 98 ? -6.338 1.090 -5.698 1.00 97.00 98 PHE A N 1
ATOM 782 C CA . PHE A 1 98 ? -7.699 0.918 -5.175 1.00 97.00 98 PHE A CA 1
ATOM 783 C C . PHE A 1 98 ? -8.790 1.231 -6.203 1.00 97.00 98 PHE A C 1
ATOM 785 O O . PHE A 1 98 ? -9.801 0.537 -6.232 1.00 97.00 98 PHE A O 1
ATOM 792 N N . ARG A 1 99 ? -8.578 2.194 -7.110 1.00 95.25 99 ARG A N 1
ATOM 793 C CA . ARG A 1 99 ? -9.472 2.391 -8.267 1.00 95.25 99 ARG A CA 1
ATOM 794 C C . ARG A 1 99 ? -9.462 1.187 -9.207 1.00 95.25 99 ARG A C 1
ATOM 796 O O . ARG A 1 99 ? -10.484 0.866 -9.801 1.00 95.25 99 ARG A O 1
ATOM 803 N N . MET A 1 100 ? -8.318 0.527 -9.389 1.00 94.75 100 MET A N 1
ATOM 804 C CA . MET A 1 100 ? -8.250 -0.701 -10.187 1.00 94.75 100 MET A CA 1
ATOM 805 C C . MET A 1 100 ? -9.014 -1.840 -9.514 1.00 94.75 100 MET A C 1
ATOM 807 O O . MET A 1 100 ? -9.711 -2.559 -10.220 1.00 94.75 100 MET A O 1
ATOM 811 N N . LEU A 1 101 ? -8.922 -1.982 -8.187 1.00 93.94 101 LEU A N 1
ATOM 812 C CA . LEU A 1 101 ? -9.711 -2.960 -7.434 1.00 93.94 101 LEU A CA 1
ATOM 813 C C . LEU A 1 101 ? -11.211 -2.701 -7.564 1.00 93.94 101 LEU A C 1
ATOM 815 O O . LEU A 1 101 ? -11.946 -3.598 -7.959 1.00 93.94 101 LEU A O 1
ATOM 81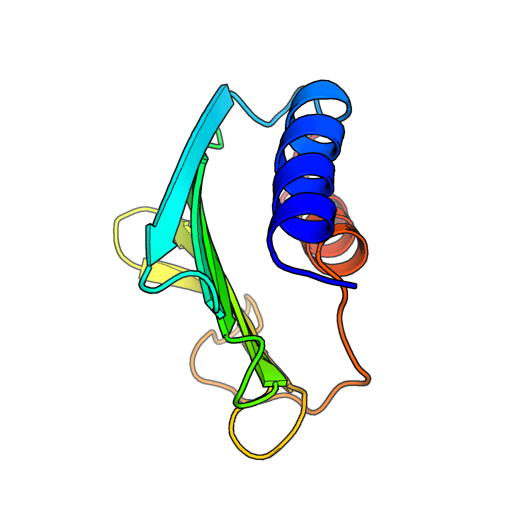9 N N . GLU A 1 102 ? -11.634 -1.463 -7.317 1.00 91.81 102 GLU A N 1
ATOM 820 C CA . GLU A 1 102 ? -13.026 -1.021 -7.440 1.00 91.81 102 GLU A CA 1
ATOM 821 C C . GLU A 1 102 ? -13.610 -1.366 -8.818 1.00 91.81 102 GLU A C 1
ATOM 823 O O . GLU A 1 102 ? -14.678 -1.958 -8.901 1.00 91.81 102 GLU A O 1
ATOM 828 N N . ASN A 1 103 ? -12.863 -1.101 -9.896 1.00 90.81 103 ASN A N 1
ATOM 829 C CA . ASN A 1 103 ? -13.293 -1.404 -11.266 1.00 90.81 103 ASN A CA 1
ATOM 830 C C . ASN A 1 103 ? -13.257 -2.896 -11.639 1.00 90.81 103 ASN A C 1
ATOM 832 O O . ASN A 1 103 ? -13.859 -3.279 -12.639 1.00 90.81 103 ASN A O 1
ATOM 836 N N . LYS A 1 104 ? -12.454 -3.713 -10.950 1.00 89.31 104 LYS A N 1
ATOM 837 C CA . LYS A 1 104 ? -12.220 -5.120 -11.320 1.00 89.31 104 LYS A CA 1
ATOM 838 C C . LYS A 1 104 ? -13.044 -6.108 -10.504 1.00 89.31 104 LYS A C 1
ATOM 840 O O . LYS A 1 104 ? -13.288 -7.208 -10.988 1.00 89.31 104 LYS A O 1
ATOM 845 N N . PHE A 1 105 ? -13.407 -5.731 -9.285 1.00 86.06 105 PHE A N 1
ATOM 846 C CA . PHE A 1 105 ? -14.092 -6.587 -8.321 1.00 86.06 105 PHE A CA 1
ATOM 847 C C . PHE A 1 105 ? -15.473 -6.047 -7.936 1.00 86.06 105 PHE A C 1
ATOM 849 O O . PHE A 1 105 ? -16.041 -6.524 -6.963 1.00 86.06 105 PHE A O 1
ATOM 856 N N . ASP A 1 106 ? -15.996 -5.064 -8.683 1.00 81.31 106 ASP A N 1
ATOM 857 C CA . ASP A 1 106 ? -17.326 -4.473 -8.482 1.00 81.31 106 ASP A CA 1
ATOM 858 C C . ASP A 1 106 ? -17.603 -4.148 -7.001 1.00 81.31 106 ASP A C 1
ATOM 860 O O . ASP A 1 106 ? -18.648 -4.481 -6.448 1.00 81.31 106 ASP A O 1
ATOM 864 N N . LEU A 1 107 ? -16.632 -3.507 -6.339 1.00 76.44 107 LEU A N 1
ATOM 865 C CA . LEU A 1 107 ? -16.683 -3.206 -4.899 1.00 76.44 107 LEU A CA 1
ATOM 866 C C . LEU A 1 107 ? -17.675 -2.068 -4.549 1.00 76.44 107 LEU A C 1
ATOM 868 O O . LEU A 1 107 ? -17.627 -1.548 -3.433 1.00 76.44 107 LEU A O 1
ATOM 872 N N . VAL A 1 108 ? -18.532 -1.651 -5.499 1.00 62.06 108 VAL A N 1
ATOM 873 C CA . VAL A 1 108 ? -19.545 -0.577 -5.397 1.00 62.06 108 VAL A CA 1
ATOM 874 C C . VAL A 1 108 ? -20.805 -0.940 -6.179 1.00 62.06 108 VAL A C 1
ATOM 876 O O . VAL A 1 108 ? -20.671 -1.339 -7.358 1.00 62.06 108 VAL 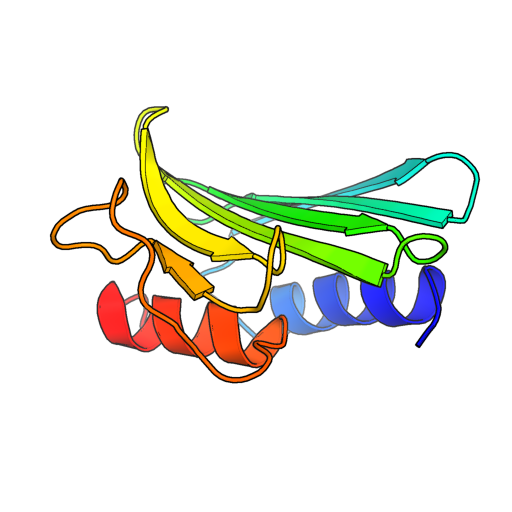A O 1
#

Radius of gyration: 13.19 Å; chains: 1; bounding box: 34×29×29 Å

Foldseek 3Di:
DFPVVVVVVVVVVCVVAPQFDDKDWDDPPRFKTWMWTDGDQFIWTWIAGRVVRWTKIFTDGPNDGQWIWIQDVHTFIQHNVGSVDTHHDDDADPVNVVVVCCVPVVSD

Sequence (108 aa):
MNVEQFSSRIIDLAAEKDFIQDFSIDMKEGVVVDSRIKLEDGFVDVFRNFDTGRVAFAYIVDEERVFGADNTGGWHTHPIENPGDHVESDEISLEQFFRMLENKFDLV